Protein AF-A0A9D7ZVU0-F1 (afdb_monomer_lite)

Structure (mmCIF, N/CA/C/O backbone):
data_AF-A0A9D7ZVU0-F1
#
_entry.id   AF-A0A9D7ZVU0-F1
#
loop_
_atom_site.group_PDB
_atom_site.id
_atom_site.type_symbol
_atom_site.label_atom_id
_atom_site.label_alt_id
_atom_site.label_comp_id
_atom_site.label_asym_id
_atom_site.label_entity_id
_atom_site.label_seq_id
_atom_site.pdbx_PDB_ins_code
_atom_site.Cartn_x
_atom_site.Cartn_y
_atom_site.Cartn_z
_atom_site.occupancy
_atom_site.B_iso_or_equiv
_atom_site.auth_seq_id
_atom_site.auth_comp_id
_atom_site.auth_asym_id
_atom_site.auth_atom_id
_atom_site.pdbx_PDB_model_num
ATOM 1 N N . MET A 1 1 ? 4.943 61.521 44.839 1.00 54.72 1 MET A N 1
ATOM 2 C CA . MET A 1 1 ? 4.032 61.444 43.679 1.00 54.72 1 MET A CA 1
ATOM 3 C C . MET A 1 1 ? 4.327 60.160 42.924 1.00 54.72 1 MET A C 1
ATOM 5 O O . MET A 1 1 ? 5.285 60.127 42.174 1.00 54.72 1 MET A O 1
ATOM 9 N N . MET A 1 2 ? 3.547 59.108 43.161 1.00 39.25 2 MET A N 1
ATOM 10 C CA . MET A 1 2 ? 3.253 58.088 42.150 1.00 39.25 2 MET A CA 1
ATOM 11 C C . MET A 1 2 ? 1.976 57.374 42.588 1.00 39.25 2 MET A C 1
ATOM 13 O O . MET A 1 2 ? 1.971 56.523 43.471 1.00 39.25 2 MET A O 1
ATOM 17 N N . LEU A 1 3 ? 0.877 57.877 42.034 1.00 43.78 3 LEU A N 1
ATOM 18 C CA . LEU A 1 3 ? -0.441 57.270 42.060 1.00 43.78 3 LEU A CA 1
ATOM 19 C C . LEU A 1 3 ? -0.428 55.973 41.235 1.00 43.78 3 LEU A C 1
ATOM 21 O O . LEU A 1 3 ? 0.196 55.935 40.180 1.00 43.78 3 LEU A O 1
ATOM 25 N N . LEU A 1 4 ? -1.230 55.010 41.697 1.00 49.94 4 LEU A N 1
ATOM 26 C CA . LEU A 1 4 ? -1.802 53.863 40.980 1.00 49.94 4 LEU A CA 1
ATOM 27 C C . LEU A 1 4 ? -0.845 52.830 40.361 1.00 49.94 4 LEU A C 1
ATOM 29 O O . LEU A 1 4 ? -0.228 53.071 39.336 1.00 49.94 4 LEU A O 1
ATOM 33 N N . THR A 1 5 ? -0.968 51.590 40.839 1.00 44.38 5 THR A N 1
ATOM 34 C CA . THR A 1 5 ? -1.756 50.592 40.091 1.00 44.38 5 THR A CA 1
ATOM 35 C C . THR A 1 5 ? -2.267 49.524 41.048 1.00 44.38 5 THR A C 1
ATOM 37 O O . THR A 1 5 ? -1.508 48.712 41.569 1.00 44.38 5 THR A O 1
ATOM 40 N N . LEU A 1 6 ? -3.580 49.556 41.278 1.00 46.69 6 LEU A N 1
ATOM 41 C CA . LEU A 1 6 ? -4.340 48.423 41.778 1.00 46.69 6 LEU A CA 1
ATOM 42 C C . LEU A 1 6 ? -4.176 47.261 40.793 1.00 46.69 6 LEU A C 1
ATOM 44 O O . LEU A 1 6 ? -4.826 47.227 39.753 1.00 46.69 6 LEU A O 1
ATOM 48 N N . ILE A 1 7 ? -3.349 46.291 41.148 1.00 48.69 7 ILE A N 1
ATOM 49 C CA . ILE A 1 7 ? -3.635 44.903 40.814 1.00 48.69 7 ILE A CA 1
ATOM 50 C C . ILE A 1 7 ? -3.740 44.236 42.175 1.00 48.69 7 ILE A C 1
ATOM 52 O O . ILE A 1 7 ? -2.738 44.063 42.864 1.00 48.69 7 ILE A O 1
ATOM 56 N N . THR A 1 8 ? -4.962 43.958 42.622 1.00 49.06 8 THR A N 1
ATOM 57 C CA . THR A 1 8 ? -5.204 43.105 43.784 1.00 49.06 8 THR A CA 1
ATOM 58 C C . THR A 1 8 ? -4.708 41.710 43.431 1.00 49.06 8 THR A C 1
ATOM 60 O O . THR A 1 8 ? -5.431 40.868 42.903 1.00 49.06 8 THR A O 1
ATOM 63 N N . TYR A 1 9 ? -3.416 41.504 43.659 1.00 51.59 9 TYR A N 1
ATOM 64 C CA . TYR A 1 9 ? -2.737 40.227 43.589 1.00 51.59 9 TYR A CA 1
ATOM 65 C C . TYR A 1 9 ? -3.324 39.360 44.698 1.00 51.59 9 TYR A C 1
ATOM 67 O O . TYR A 1 9 ? -2.984 39.502 45.868 1.00 51.59 9 TYR A O 1
ATOM 75 N N . SER A 1 10 ? -4.327 38.563 44.335 1.00 56.84 10 SER A N 1
ATOM 76 C CA . SER A 1 10 ? -4.983 37.633 45.245 1.00 56.84 10 SER A CA 1
ATOM 77 C C . SER A 1 10 ? -3.922 36.712 45.852 1.00 56.84 10 SER A C 1
ATOM 79 O O . SER A 1 10 ? -3.232 36.018 45.108 1.00 56.84 10 SER A O 1
ATOM 81 N N . ASP A 1 11 ? -3.828 36.701 47.185 1.00 60.88 11 ASP A N 1
ATOM 82 C CA . ASP A 1 11 ? -2.883 35.959 48.051 1.00 60.88 11 ASP A CA 1
ATOM 83 C C . ASP A 1 11 ? -2.973 34.417 47.931 1.00 60.88 11 ASP A C 1
ATOM 85 O O . ASP A 1 11 ? -2.544 33.655 48.794 1.00 60.88 11 ASP A O 1
ATOM 89 N N . ASN A 1 12 ? -3.576 33.917 46.854 1.00 60.88 12 ASN A N 1
ATOM 90 C CA . ASN A 1 12 ? -3.723 32.502 46.579 1.00 60.88 12 ASN A CA 1
ATOM 91 C C . ASN A 1 12 ? -2.581 32.056 45.665 1.00 60.88 12 ASN A C 1
ATOM 93 O O . ASN A 1 12 ? -2.6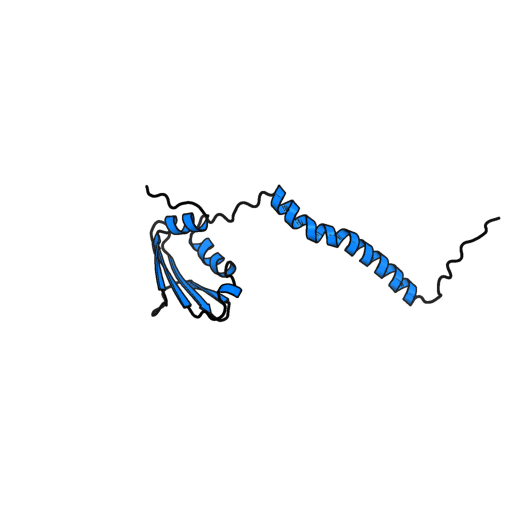82 32.121 44.438 1.00 60.88 12 ASN A O 1
ATOM 97 N N . MET A 1 13 ? -1.514 31.539 46.276 1.00 64.12 13 MET A N 1
ATOM 98 C CA . MET A 1 13 ? -0.347 30.938 45.608 1.00 64.12 13 MET A CA 1
ATOM 99 C C . MET A 1 13 ? -0.731 29.942 44.490 1.00 64.12 13 MET A C 1
ATOM 101 O O . MET A 1 13 ? -0.050 29.832 43.475 1.00 64.12 13 MET A O 1
ATOM 105 N N . VAL A 1 14 ? -1.876 29.267 44.625 1.00 69.56 14 VAL A N 1
ATOM 106 C CA . VAL A 1 14 ? -2.431 28.360 43.607 1.00 69.56 14 VAL A CA 1
ATOM 107 C C . VAL A 1 14 ? -2.974 29.108 42.381 1.00 69.56 14 VAL A C 1
ATOM 109 O O . VAL A 1 14 ? -2.714 28.695 41.251 1.00 69.56 14 VAL A O 1
ATOM 112 N N . LEU A 1 15 ? -3.694 30.222 42.568 1.00 65.06 15 LEU A N 1
ATOM 113 C CA . LEU A 1 15 ? -4.242 31.012 41.453 1.00 65.06 15 LEU A CA 1
ATOM 114 C C . LEU A 1 15 ? -3.126 31.608 40.594 1.00 65.06 15 LEU A C 1
ATOM 116 O O . LEU A 1 15 ? -3.250 31.691 39.376 1.00 65.06 15 LEU A O 1
ATOM 120 N N . GLN A 1 16 ? -2.012 31.956 41.225 1.00 63.06 16 GLN A N 1
ATOM 121 C CA . GLN A 1 16 ? -0.813 32.446 40.560 1.00 63.06 16 GLN A CA 1
ATOM 122 C C . GLN A 1 16 ? -0.138 31.406 39.675 1.00 63.06 16 GLN A C 1
ATOM 124 O O . GLN A 1 16 ? 0.187 31.689 38.521 1.00 63.06 16 GLN A O 1
ATOM 129 N N . GLN A 1 17 ? 0.025 30.192 40.204 1.00 66.56 17 GLN A N 1
ATOM 130 C CA . GLN A 1 17 ? 0.616 29.080 39.470 1.00 66.56 17 GLN A CA 1
ATOM 131 C C . GLN A 1 17 ? -0.232 28.721 38.243 1.00 66.56 17 GLN A C 1
ATOM 133 O O . GLN A 1 17 ? 0.299 28.467 37.161 1.00 66.56 17 GLN A O 1
ATOM 138 N N . ILE A 1 18 ? -1.560 28.744 38.397 1.00 73.44 18 ILE A N 1
ATOM 139 C CA . ILE A 1 18 ? -2.495 28.517 37.293 1.00 73.44 18 ILE A CA 1
ATOM 140 C C . ILE A 1 18 ? -2.361 29.633 36.253 1.00 73.44 18 ILE A C 1
ATOM 142 O O . ILE A 1 18 ? -2.224 29.335 35.068 1.00 73.44 18 ILE A O 1
ATOM 146 N N . LEU A 1 19 ? -2.330 30.903 36.672 1.00 71.25 19 LEU A N 1
ATOM 147 C CA . LEU A 1 19 ? -2.210 32.037 35.752 1.00 71.25 19 LEU A CA 1
ATOM 148 C C . LEU A 1 19 ? -0.918 31.962 34.916 1.00 71.25 19 LEU A C 1
ATOM 150 O O . LEU A 1 19 ? -0.957 32.136 33.699 1.00 71.25 19 LEU A O 1
ATOM 154 N N . GLN A 1 20 ? 0.218 31.643 35.544 1.00 70.25 20 GLN A N 1
ATOM 155 C CA . GLN A 1 20 ? 1.524 31.561 34.879 1.00 70.25 20 GLN A CA 1
ATOM 156 C C . GLN A 1 20 ? 1.602 30.405 33.867 1.00 70.25 20 GLN A C 1
ATOM 158 O O . GLN A 1 20 ? 2.126 30.561 32.757 1.00 70.25 20 GLN A O 1
ATOM 163 N N . ASN A 1 21 ? 1.030 29.252 34.217 1.00 74.06 21 ASN A N 1
ATOM 164 C CA . ASN A 1 21 ? 0.990 28.094 33.328 1.00 74.06 21 ASN A CA 1
ATOM 165 C C . ASN A 1 21 ? 0.040 28.322 32.146 1.00 74.06 21 ASN A C 1
ATOM 167 O O . ASN A 1 21 ? 0.390 28.012 31.008 1.00 74.06 21 ASN A O 1
ATOM 171 N N . VAL A 1 22 ? -1.133 28.913 32.390 1.00 81.75 22 VAL A N 1
ATOM 172 C CA . VAL A 1 22 ? -2.118 29.208 31.340 1.00 81.75 22 VAL A CA 1
ATOM 173 C C . VAL A 1 22 ? -1.562 30.208 30.330 1.00 81.75 22 VAL A C 1
ATOM 175 O O . VAL A 1 22 ? -1.745 30.005 29.132 1.00 81.75 22 VAL A O 1
ATOM 178 N N . VAL A 1 23 ? -0.827 31.236 30.765 1.00 80.62 23 VAL A N 1
ATOM 179 C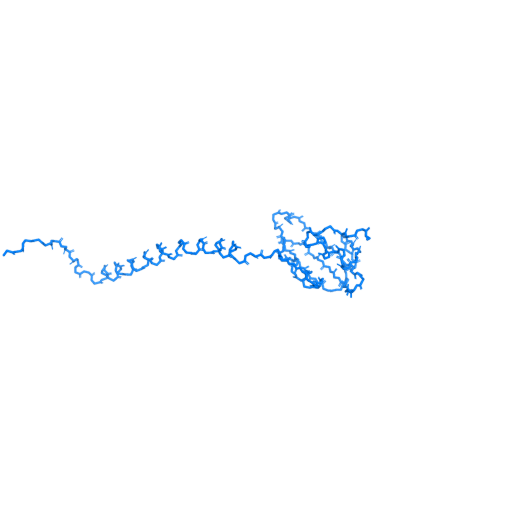 CA . VAL A 1 23 ? -0.171 32.190 29.851 1.00 80.62 23 VAL A CA 1
ATOM 180 C C . VAL A 1 23 ? 0.839 31.481 28.947 1.00 80.62 23 VAL A C 1
ATOM 182 O O . VAL A 1 23 ? 0.814 31.662 27.730 1.00 80.62 23 VAL A O 1
ATOM 185 N N . THR A 1 24 ? 1.679 30.615 29.517 1.00 80.56 24 THR A N 1
ATOM 186 C CA . THR A 1 24 ? 2.696 29.878 28.751 1.00 80.56 24 THR A CA 1
ATOM 187 C C . THR A 1 24 ? 2.056 28.927 27.736 1.00 80.56 24 THR A C 1
ATOM 189 O O . THR A 1 24 ? 2.430 28.922 26.563 1.00 80.56 24 THR A O 1
ATOM 192 N N . ILE A 1 25 ? 1.035 28.171 28.151 1.00 83.25 25 ILE A N 1
ATOM 193 C CA . ILE A 1 25 ? 0.287 27.263 27.271 1.00 83.25 25 ILE A CA 1
ATOM 194 C C . ILE A 1 25 ? -0.436 28.046 26.167 1.00 83.25 25 ILE A C 1
ATOM 196 O O . ILE A 1 25 ? -0.442 27.617 25.017 1.00 83.25 25 ILE A O 1
ATOM 200 N N . SER A 1 26 ? -0.993 29.218 26.480 1.00 81.62 26 SER A N 1
ATOM 201 C CA . SER A 1 26 ? -1.691 30.065 25.504 1.00 81.62 26 SER A CA 1
ATOM 202 C C . SER A 1 26 ? -0.753 30.591 24.417 1.00 81.62 26 SER A C 1
ATOM 204 O O . SER A 1 26 ? -1.142 30.637 23.253 1.00 81.62 26 SER A O 1
ATOM 206 N N . ILE A 1 27 ? 0.495 30.928 24.759 1.00 83.69 27 ILE A N 1
ATOM 207 C CA . ILE A 1 27 ? 1.519 31.333 23.782 1.00 83.69 27 ILE A CA 1
ATOM 208 C C . ILE A 1 27 ? 1.940 30.140 22.915 1.00 83.69 27 ILE A C 1
ATOM 210 O O . ILE A 1 27 ? 2.005 30.260 21.690 1.00 83.69 27 ILE A O 1
ATOM 214 N N . LEU A 1 28 ? 2.172 28.974 23.531 1.00 78.56 28 LEU A N 1
ATOM 215 C CA . LEU A 1 28 ? 2.516 27.747 22.805 1.00 78.56 28 LEU A CA 1
ATOM 216 C C . LEU A 1 28 ? 1.399 27.308 21.856 1.00 78.56 28 LEU A C 1
ATOM 218 O O . LEU A 1 28 ? 1.687 26.879 20.746 1.00 78.56 28 LEU A O 1
ATOM 222 N N . LEU A 1 29 ? 0.132 27.459 22.242 1.00 83.12 29 LEU A N 1
ATOM 223 C CA . LEU A 1 29 ? -1.000 27.184 21.359 1.00 83.12 29 LEU A CA 1
ATOM 224 C C . LEU A 1 29 ? -1.154 28.269 20.289 1.00 83.12 29 LEU A C 1
ATOM 226 O O . LEU A 1 29 ? -1.342 27.938 19.123 1.00 83.12 29 LEU A O 1
ATOM 230 N N . GLY A 1 30 ? -1.013 29.546 20.647 1.00 83.44 30 GLY A N 1
ATOM 231 C CA . GLY A 1 30 ? -1.137 30.668 19.715 1.00 83.44 30 GLY A CA 1
ATOM 232 C C . GLY A 1 30 ? -0.111 30.637 18.582 1.00 83.44 30 GLY A C 1
ATOM 233 O O . GLY A 1 30 ? -0.450 30.970 17.451 1.00 83.44 30 GLY A O 1
ATOM 234 N N . ILE A 1 31 ? 1.118 30.192 18.860 1.00 80.56 31 ILE A N 1
ATOM 235 C CA . ILE A 1 31 ? 2.197 30.087 17.865 1.00 80.56 31 ILE A CA 1
ATOM 236 C C . ILE A 1 31 ? 2.298 28.662 17.297 1.00 80.56 31 ILE A C 1
ATOM 238 O O . ILE A 1 31 ? 2.470 28.477 16.093 1.00 80.56 31 ILE A O 1
ATOM 242 N N . GLY A 1 32 ? 2.150 27.633 18.129 1.00 77.56 32 GLY A N 1
ATOM 243 C CA . GLY A 1 32 ? 2.305 26.233 17.727 1.00 77.56 32 GLY A CA 1
ATOM 244 C C . GLY A 1 32 ? 1.151 25.698 16.880 1.00 77.56 32 GLY A C 1
ATOM 245 O O . GLY A 1 32 ? 1.389 24.942 15.936 1.00 77.56 32 GLY A O 1
ATOM 246 N N . TYR A 1 33 ? -0.092 26.112 17.149 1.00 81.50 33 TYR A N 1
ATOM 247 C CA . TYR A 1 33 ? -1.254 25.702 16.353 1.00 81.50 33 TYR A CA 1
ATOM 248 C C . TYR A 1 33 ? -1.176 26.162 14.884 1.00 81.50 33 TYR A C 1
ATOM 250 O O . TYR A 1 33 ? -1.326 25.311 14.000 1.00 81.50 33 TYR A O 1
ATOM 258 N N . PRO A 1 34 ? -0.900 27.448 14.565 1.00 78.88 34 PRO A N 1
ATOM 259 C CA . PRO A 1 34 ? -0.785 27.867 13.172 1.00 78.88 34 PRO A CA 1
ATOM 260 C C . PRO A 1 34 ? 0.417 27.228 12.474 1.00 78.88 34 PRO A C 1
ATOM 262 O O . PRO A 1 34 ? 0.268 26.804 11.331 1.00 78.88 34 PRO A O 1
ATOM 265 N N . ILE A 1 35 ? 1.565 27.071 13.148 1.00 81.25 35 ILE A N 1
ATOM 266 C CA . ILE A 1 35 ? 2.729 26.377 12.572 1.00 81.25 35 ILE A CA 1
ATOM 267 C C . ILE A 1 35 ? 2.361 24.933 12.217 1.00 81.25 35 ILE A C 1
ATOM 269 O O . ILE A 1 35 ? 2.584 24.517 11.088 1.00 81.25 35 ILE A O 1
ATOM 273 N N . THR A 1 36 ? 1.713 24.191 13.117 1.00 79.31 36 THR A N 1
ATOM 274 C CA . THR A 1 36 ? 1.329 22.788 12.872 1.00 79.31 36 THR A CA 1
ATOM 275 C C . THR A 1 36 ? 0.372 22.641 11.686 1.00 79.31 36 THR A C 1
ATOM 277 O O . THR A 1 36 ? 0.478 21.686 10.921 1.00 79.31 36 THR A O 1
ATOM 280 N N . LYS A 1 37 ? -0.553 23.590 11.495 1.00 77.81 37 LYS A N 1
ATOM 281 C CA . LYS A 1 37 ? -1.524 23.545 10.391 1.00 77.81 37 LYS A CA 1
ATOM 282 C C . LYS A 1 37 ? -0.959 24.064 9.062 1.00 77.81 37 LYS A C 1
ATOM 284 O O . LYS A 1 37 ? -1.369 23.593 8.006 1.00 77.81 37 LYS A O 1
ATOM 289 N N . PHE A 1 38 ? -0.050 25.037 9.095 1.00 79.38 38 PHE A N 1
ATOM 290 C CA . PHE A 1 38 ? 0.481 25.696 7.896 1.00 79.38 38 PHE A CA 1
ATOM 291 C C . PHE A 1 38 ? 1.733 25.008 7.335 1.00 79.38 38 PHE A C 1
ATOM 293 O O . PHE A 1 38 ? 1.903 24.921 6.119 1.00 79.38 38 PHE A O 1
ATOM 300 N N . LEU A 1 39 ? 2.587 24.477 8.214 1.00 76.12 39 LEU A N 1
ATOM 301 C CA . LEU A 1 39 ? 3.838 23.817 7.857 1.00 76.12 39 LEU A CA 1
ATOM 302 C C . LEU A 1 39 ? 3.676 22.649 6.869 1.00 76.12 39 LEU A C 1
ATOM 304 O O . LEU A 1 39 ? 4.427 22.642 5.898 1.00 76.12 39 LEU A O 1
ATOM 308 N N . PRO A 1 40 ? 2.729 21.698 7.020 1.00 72.88 40 PRO A N 1
ATOM 309 C CA . PRO A 1 40 ? 2.619 20.582 6.080 1.00 72.88 40 PRO A CA 1
ATOM 310 C C . PRO A 1 40 ? 2.325 21.052 4.652 1.00 72.88 40 PRO A C 1
ATOM 312 O O . PRO A 1 40 ? 2.969 20.580 3.722 1.00 72.88 40 PRO A O 1
ATOM 315 N N . ASN A 1 41 ? 1.444 22.040 4.472 1.00 71.81 41 ASN A N 1
ATOM 316 C CA . ASN A 1 41 ? 1.127 22.575 3.145 1.00 71.81 41 ASN A CA 1
ATOM 317 C C . ASN A 1 41 ? 2.316 23.342 2.542 1.00 71.81 41 ASN A C 1
ATOM 319 O O . ASN A 1 41 ? 2.606 23.205 1.356 1.00 71.81 41 ASN A O 1
ATOM 323 N N . TYR A 1 42 ? 3.032 24.121 3.358 1.00 73.75 42 TYR A N 1
ATOM 324 C CA . TYR A 1 42 ? 4.218 24.857 2.914 1.00 73.75 42 TYR A CA 1
ATOM 325 C C . TYR A 1 42 ? 5.377 23.925 2.542 1.00 73.75 42 TYR A C 1
ATOM 327 O O . TYR A 1 42 ? 6.038 24.136 1.526 1.00 73.75 42 TYR A O 1
ATOM 335 N N . LEU A 1 43 ? 5.606 22.876 3.339 1.00 75.12 43 LEU A N 1
ATOM 336 C CA . LEU A 1 43 ? 6.589 21.841 3.037 1.00 75.12 43 LEU A CA 1
ATOM 337 C C . LEU A 1 43 ? 6.197 21.078 1.774 1.00 75.12 43 LEU A C 1
ATOM 339 O O . LEU A 1 43 ? 7.045 20.908 0.915 1.00 75.12 43 LEU A O 1
ATOM 343 N N . GLN A 1 44 ? 4.929 20.699 1.600 1.00 68.31 44 GLN A N 1
ATOM 344 C CA . GLN A 1 44 ? 4.474 20.029 0.376 1.00 68.31 44 GLN A CA 1
ATOM 345 C C . GLN A 1 44 ? 4.702 20.888 -0.874 1.00 68.31 44 GLN A C 1
ATOM 347 O O . GLN A 1 44 ? 5.191 20.389 -1.885 1.00 68.31 44 GLN A O 1
ATOM 352 N N . GLN A 1 45 ? 4.417 22.189 -0.786 1.00 70.81 45 GLN A N 1
ATOM 353 C CA . GLN A 1 45 ? 4.600 23.126 -1.892 1.00 70.81 45 GLN A CA 1
ATOM 354 C C . GLN A 1 45 ? 6.078 23.396 -2.208 1.00 70.81 45 GLN A C 1
ATOM 356 O O . GLN A 1 45 ? 6.436 23.533 -3.375 1.00 70.81 45 GLN A O 1
ATOM 361 N N . LYS A 1 46 ? 6.942 23.498 -1.189 1.00 68.06 46 LYS A N 1
ATOM 362 C CA . LYS A 1 46 ? 8.373 23.791 -1.378 1.00 68.06 46 LYS A CA 1
ATOM 363 C C . LYS A 1 46 ? 9.230 22.573 -1.673 1.00 68.06 46 LYS A C 1
ATOM 365 O O . LYS A 1 46 ? 10.224 22.706 -2.374 1.00 68.06 46 LYS A O 1
ATOM 370 N N . MET A 1 47 ? 8.882 21.429 -1.099 1.00 61.34 47 MET A N 1
ATOM 371 C CA . MET A 1 47 ? 9.620 20.186 -1.291 1.00 61.34 47 MET A CA 1
ATOM 372 C C . MET A 1 47 ? 9.256 19.514 -2.608 1.00 61.34 47 MET A C 1
ATOM 374 O O . MET A 1 47 ? 9.919 18.544 -2.939 1.00 61.34 47 MET A O 1
ATOM 378 N N . GLY A 1 48 ? 8.226 20.010 -3.318 1.00 56.25 48 GLY A N 1
ATOM 379 C CA . GLY A 1 48 ? 7.725 19.398 -4.542 1.00 56.25 48 GLY A CA 1
ATOM 380 C C . GLY A 1 48 ? 7.564 17.910 -4.311 1.00 56.25 48 GLY A C 1
ATOM 381 O O . GLY A 1 48 ? 8.328 17.154 -4.884 1.00 56.25 48 GLY A O 1
ATOM 382 N N . VAL A 1 49 ? 6.690 17.521 -3.368 1.00 52.72 49 VAL A N 1
ATOM 383 C CA . VAL A 1 49 ? 6.471 16.107 -3.033 1.00 52.72 49 VAL A CA 1
ATOM 384 C C . VAL A 1 49 ? 6.114 15.397 -4.327 1.00 52.72 49 VAL A C 1
ATOM 386 O O . VAL A 1 49 ? 4.975 15.474 -4.789 1.00 52.72 49 VAL A O 1
ATOM 389 N N . ASP A 1 50 ? 7.134 14.790 -4.927 1.00 56.75 50 ASP A N 1
ATOM 390 C CA . ASP A 1 50 ? 7.018 14.038 -6.150 1.00 56.75 50 ASP A CA 1
ATOM 391 C C . ASP A 1 50 ? 5.956 12.982 -5.873 1.00 56.75 50 ASP A C 1
ATOM 393 O O . ASP A 1 50 ? 5.940 12.344 -4.813 1.00 56.75 50 ASP A O 1
ATOM 397 N N . THR A 1 51 ? 5.002 12.863 -6.792 1.00 60.28 51 THR A N 1
ATOM 398 C CA . THR A 1 51 ? 4.075 11.733 -6.846 1.00 60.28 51 THR A CA 1
ATOM 399 C C . THR A 1 51 ? 4.840 10.474 -6.462 1.00 60.28 51 THR A C 1
ATOM 401 O O . THR A 1 51 ? 5.895 10.249 -7.055 1.00 60.28 51 THR A O 1
ATOM 404 N N . ILE A 1 52 ? 4.371 9.710 -5.462 1.00 68.81 52 ILE A N 1
ATOM 405 C CA . ILE A 1 52 ? 5.047 8.477 -5.037 1.00 68.81 52 ILE A CA 1
ATOM 406 C C . ILE A 1 52 ? 5.236 7.623 -6.286 1.00 68.81 52 ILE A C 1
ATOM 408 O O . ILE A 1 52 ? 4.272 7.069 -6.808 1.00 68.81 52 ILE A O 1
ATOM 412 N N . ARG A 1 53 ? 6.468 7.611 -6.796 1.00 79.62 53 ARG A N 1
ATOM 413 C CA . ARG A 1 53 ? 6.826 6.938 -8.032 1.00 79.62 53 ARG A CA 1
ATOM 414 C C . ARG A 1 53 ? 7.506 5.656 -7.622 1.00 79.62 53 ARG A C 1
ATOM 416 O O . ARG A 1 53 ? 8.605 5.674 -7.071 1.00 79.62 53 ARG A O 1
ATOM 423 N N . PHE A 1 54 ? 6.816 4.554 -7.836 1.00 85.00 54 PHE A N 1
ATOM 424 C CA . PHE A 1 54 ? 7.346 3.243 -7.528 1.00 85.00 54 PHE A CA 1
ATOM 425 C C . PHE A 1 54 ? 8.327 2.836 -8.623 1.00 85.00 54 PHE A C 1
ATOM 427 O O . PHE A 1 54 ? 8.023 2.955 -9.812 1.00 85.00 54 PHE A O 1
ATOM 434 N N . THR A 1 55 ? 9.503 2.371 -8.217 1.00 85.19 55 THR A N 1
ATOM 435 C CA . THR A 1 55 ? 10.531 1.822 -9.113 1.00 85.19 55 THR A CA 1
ATOM 436 C C . THR A 1 55 ? 10.611 0.300 -9.042 1.00 85.19 55 THR A C 1
ATOM 438 O O . THR A 1 55 ? 11.114 -0.304 -9.982 1.00 85.19 55 THR A O 1
ATOM 441 N N . SER A 1 56 ? 10.094 -0.310 -7.968 1.00 89.50 56 SER A N 1
ATOM 442 C CA . SER A 1 56 ? 9.931 -1.759 -7.820 1.00 89.50 56 SER A CA 1
ATOM 443 C C . SER A 1 56 ? 8.462 -2.118 -7.645 1.00 89.50 56 SER A C 1
ATOM 445 O O . SER A 1 56 ? 7.720 -1.485 -6.882 1.00 89.50 56 SER A O 1
ATOM 447 N N . ILE A 1 57 ? 8.053 -3.184 -8.328 1.00 90.38 57 ILE A N 1
ATOM 448 C CA . ILE A 1 57 ? 6.692 -3.708 -8.250 1.00 90.38 57 ILE A CA 1
ATOM 449 C C . ILE A 1 57 ? 6.379 -4.262 -6.850 1.00 90.38 57 ILE A C 1
ATOM 451 O O . ILE A 1 57 ? 5.271 -4.079 -6.344 1.00 90.38 57 ILE A O 1
ATOM 455 N N . GLY A 1 58 ? 7.363 -4.875 -6.183 1.00 89.25 58 GLY A N 1
ATOM 456 C CA . GLY A 1 58 ? 7.204 -5.441 -4.842 1.00 89.25 58 GLY A CA 1
ATOM 457 C C . GLY A 1 58 ? 6.935 -4.374 -3.782 1.00 89.25 58 GLY A C 1
ATOM 458 O O . GLY A 1 58 ? 6.010 -4.513 -2.980 1.00 89.25 58 GLY A O 1
ATOM 459 N N . GLU A 1 59 ? 7.682 -3.266 -3.821 1.00 88.81 59 GLU A N 1
ATOM 460 C CA . GLU A 1 59 ? 7.457 -2.125 -2.923 1.00 88.81 59 GLU A CA 1
ATOM 461 C C . GLU A 1 59 ? 6.071 -1.509 -3.128 1.00 88.81 59 GLU A C 1
ATOM 463 O O . GLU A 1 59 ? 5.381 -1.177 -2.160 1.00 88.81 59 GLU A O 1
ATOM 468 N N . MET A 1 60 ? 5.625 -1.412 -4.383 1.00 90.94 60 MET A N 1
ATOM 469 C CA . MET A 1 60 ? 4.290 -0.915 -4.698 1.00 90.94 60 MET A CA 1
ATOM 470 C C . MET A 1 60 ? 3.190 -1.819 -4.138 1.00 90.94 60 MET A C 1
ATOM 472 O O . MET A 1 60 ? 2.261 -1.330 -3.491 1.00 90.94 60 MET A O 1
ATOM 476 N N . PHE A 1 61 ? 3.295 -3.135 -4.327 1.00 91.94 61 PHE A N 1
ATOM 477 C CA . PHE A 1 61 ? 2.311 -4.073 -3.790 1.00 91.94 61 PHE A CA 1
ATOM 478 C C . PHE A 1 61 ? 2.304 -4.096 -2.257 1.00 91.94 61 PHE A C 1
ATOM 480 O O . PHE A 1 61 ? 1.227 -4.119 -1.658 1.00 91.94 61 PHE A O 1
ATOM 487 N N . ALA A 1 62 ? 3.464 -3.979 -1.609 1.00 90.38 62 ALA A N 1
ATOM 488 C CA . ALA A 1 62 ? 3.546 -3.824 -0.158 1.00 90.38 62 ALA A CA 1
ATOM 489 C C . ALA A 1 62 ? 2.896 -2.513 0.334 1.00 90.38 62 ALA A C 1
ATOM 491 O O . ALA A 1 62 ? 2.335 -2.470 1.434 1.00 90.38 62 ALA A O 1
ATOM 492 N N . ALA A 1 63 ? 2.931 -1.452 -0.479 1.00 89.81 63 ALA A N 1
ATOM 493 C CA . ALA A 1 63 ? 2.302 -0.168 -0.179 1.00 89.81 63 ALA A CA 1
ATOM 494 C C . ALA A 1 63 ? 0.786 -0.131 -0.482 1.00 89.81 63 ALA A C 1
ATOM 496 O O . ALA A 1 63 ? 0.044 0.650 0.121 1.00 89.81 63 ALA A O 1
ATOM 497 N N . MET A 1 64 ? 0.294 -0.985 -1.381 1.00 90.06 64 MET A N 1
ATOM 498 C CA . MET A 1 64 ? -1.093 -0.979 -1.859 1.00 90.06 64 MET A CA 1
ATOM 499 C C . MET A 1 64 ? -2.170 -1.067 -0.752 1.00 90.06 64 MET A C 1
ATOM 501 O O . MET A 1 64 ? -3.173 -0.351 -0.858 1.00 90.06 64 MET A O 1
ATOM 505 N N . PRO A 1 65 ? -2.009 -1.838 0.348 1.00 91.56 65 PRO A N 1
ATOM 506 C CA . PRO A 1 65 ? -3.008 -1.894 1.417 1.00 91.56 65 PRO A CA 1
ATOM 507 C C . PRO A 1 65 ? -3.274 -0.541 2.084 1.00 91.56 65 PRO A C 1
ATOM 509 O O . PRO A 1 65 ? -4.396 -0.285 2.528 1.00 91.56 65 PRO A O 1
ATOM 512 N N . TYR A 1 66 ? -2.272 0.344 2.129 1.00 89.38 66 TYR A N 1
ATOM 513 C CA . TYR A 1 66 ? -2.403 1.679 2.719 1.00 89.38 66 TYR A CA 1
ATOM 514 C C . TYR A 1 66 ? -3.268 2.619 1.868 1.00 89.38 66 TYR A C 1
ATOM 516 O O . TYR A 1 66 ? -3.827 3.579 2.396 1.00 89.38 66 TYR A O 1
ATOM 524 N N . GLY A 1 67 ? -3.432 2.323 0.575 1.00 87.12 67 GLY A N 1
ATOM 525 C CA . GLY A 1 67 ? -4.296 3.070 -0.341 1.00 87.12 67 GLY A CA 1
ATOM 526 C C . GLY A 1 67 ? -5.789 2.740 -0.222 1.00 87.12 67 GLY A C 1
ATOM 527 O O . GLY A 1 67 ? -6.605 3.338 -0.928 1.00 87.12 67 GLY A O 1
ATOM 528 N N . LEU A 1 68 ? -6.186 1.799 0.647 1.00 90.38 68 LEU A N 1
ATOM 529 C CA . LEU A 1 68 ? -7.575 1.355 0.740 1.00 90.38 68 LEU A CA 1
ATOM 530 C C . LEU A 1 68 ? -8.515 2.491 1.169 1.00 90.38 68 LEU A C 1
ATOM 532 O O . LEU A 1 68 ? -8.468 3.009 2.288 1.00 90.38 68 LEU A O 1
ATOM 536 N N . ASN A 1 69 ? -9.490 2.792 0.316 1.00 89.75 69 ASN A N 1
ATOM 537 C CA . ASN A 1 69 ? -10.605 3.648 0.688 1.00 89.75 69 ASN A CA 1
ATOM 538 C C . ASN A 1 69 ? -11.639 2.854 1.504 1.00 89.75 69 ASN A C 1
ATOM 540 O O . ASN A 1 69 ? -12.524 2.209 0.938 1.00 89.75 69 ASN A O 1
ATOM 544 N N . LYS A 1 70 ? -11.558 2.948 2.837 1.00 89.00 70 LYS A N 1
ATOM 545 C CA . LYS A 1 70 ? -12.451 2.240 3.778 1.00 89.00 70 LYS A CA 1
ATOM 546 C C . LYS A 1 70 ? -13.940 2.420 3.468 1.00 89.00 70 LYS A C 1
ATOM 548 O O . LYS A 1 70 ? -14.689 1.452 3.478 1.00 89.00 70 LYS A O 1
ATOM 553 N N . LYS A 1 71 ? -14.360 3.634 3.086 1.00 87.25 71 LYS A N 1
ATOM 554 C CA . LYS A 1 71 ? -15.765 3.922 2.745 1.00 87.25 71 LYS A CA 1
ATOM 555 C C . LYS A 1 71 ? -16.245 3.122 1.533 1.00 87.25 71 LYS A C 1
ATOM 557 O O . LYS A 1 71 ? -17.383 2.675 1.519 1.00 87.25 71 LYS A O 1
ATOM 562 N N . LYS A 1 72 ? -15.392 2.946 0.517 1.00 87.69 72 LYS A N 1
ATOM 563 C CA . LYS A 1 72 ? -15.715 2.140 -0.675 1.00 87.69 72 LYS A CA 1
ATOM 564 C C . LYS A 1 72 ? -15.562 0.634 -0.433 1.00 87.69 72 LYS A C 1
ATOM 566 O O . LYS A 1 72 ? -16.186 -0.153 -1.138 1.00 87.69 72 LYS A O 1
ATOM 571 N N . ALA A 1 73 ? -14.737 0.250 0.539 1.00 87.75 73 ALA A N 1
ATOM 572 C CA . ALA A 1 73 ? -14.499 -1.137 0.927 1.00 87.75 73 ALA A CA 1
ATOM 573 C C . ALA A 1 73 ? -15.559 -1.699 1.893 1.00 87.75 73 ALA A C 1
ATOM 575 O O . ALA A 1 73 ? -15.586 -2.905 2.125 1.00 87.75 73 ALA A O 1
ATOM 576 N N . SER A 1 74 ? -16.425 -0.851 2.457 1.00 89.19 74 SER A N 1
ATOM 577 C CA . SER A 1 74 ? -17.455 -1.278 3.407 1.00 89.19 74 SER A CA 1
ATOM 578 C C . SER A 1 74 ? -18.395 -2.319 2.783 1.00 89.19 74 SER A C 1
ATOM 580 O O . SER A 1 74 ? -18.889 -2.147 1.665 1.00 89.19 74 SER A O 1
ATOM 582 N N . GLY A 1 75 ? -18.596 -3.433 3.493 1.00 89.06 75 GLY A N 1
ATOM 583 C CA . GLY A 1 75 ? -19.412 -4.563 3.037 1.00 89.06 75 GLY A CA 1
ATOM 584 C C . GLY A 1 75 ? -18.810 -5.395 1.896 1.00 89.06 75 GLY A C 1
ATOM 585 O O . GLY A 1 75 ? -19.539 -6.158 1.264 1.00 89.06 75 GLY A O 1
ATOM 586 N N . LYS A 1 76 ? -17.514 -5.245 1.589 1.00 90.06 76 LYS A N 1
ATOM 587 C CA . LYS A 1 76 ? -16.805 -6.093 0.618 1.00 90.06 76 LYS A CA 1
ATOM 588 C C . LYS A 1 76 ? -16.084 -7.238 1.328 1.00 90.06 76 LYS A C 1
ATOM 590 O O . LYS A 1 76 ? -15.417 -7.014 2.334 1.00 90.06 76 LYS A O 1
ATOM 595 N N . ASP A 1 77 ? -16.215 -8.433 0.763 1.00 94.19 77 ASP A N 1
ATOM 596 C CA . ASP A 1 77 ? -15.423 -9.620 1.085 1.00 94.19 77 ASP A CA 1
ATOM 597 C C . ASP A 1 77 ? -14.920 -10.188 -0.240 1.00 94.19 77 ASP A C 1
ATOM 599 O O . ASP A 1 77 ? -15.666 -10.843 -0.970 1.00 94.19 77 ASP A O 1
ATOM 603 N N . VAL A 1 78 ? -13.710 -9.790 -0.623 1.00 94.56 78 VAL A N 1
ATOM 604 C CA . VAL A 1 78 ? -13.116 -10.170 -1.905 1.00 94.56 78 VAL A CA 1
ATOM 605 C C . VAL A 1 78 ? -11.645 -10.506 -1.733 1.00 94.56 78 VAL A C 1
ATOM 607 O O . VAL A 1 78 ? -10.917 -9.823 -1.008 1.00 94.56 78 VAL A O 1
ATOM 610 N N . THR A 1 79 ? -11.204 -11.525 -2.462 1.00 96.19 79 THR A N 1
ATOM 611 C CA . THR A 1 79 ? -9.794 -11.894 -2.579 1.00 96.19 79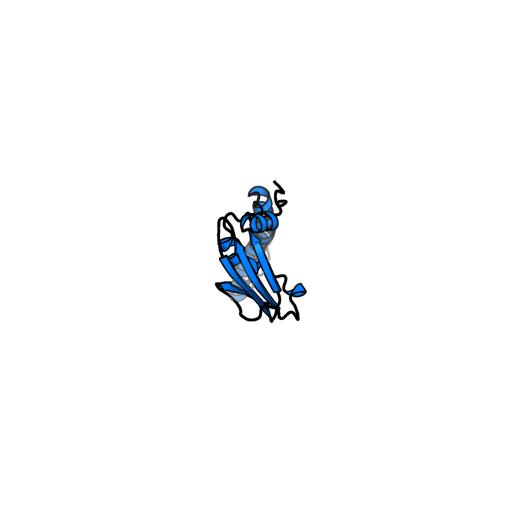 THR A CA 1
ATOM 612 C C . THR A 1 79 ? -9.361 -11.735 -4.028 1.00 96.19 79 THR A C 1
ATOM 614 O O . THR A 1 79 ? -9.940 -12.350 -4.922 1.00 96.19 79 THR A O 1
ATOM 617 N N . ILE A 1 80 ? -8.362 -10.891 -4.264 1.00 95.44 80 ILE A N 1
ATOM 618 C CA . ILE A 1 80 ? -7.838 -10.588 -5.597 1.00 95.44 80 ILE A CA 1
ATOM 619 C C . ILE A 1 80 ? -6.449 -11.212 -5.705 1.00 95.44 80 ILE A C 1
ATOM 621 O O . ILE A 1 80 ? -5.539 -10.796 -4.991 1.00 95.44 80 ILE A O 1
ATOM 625 N N . GLN A 1 81 ? -6.297 -12.201 -6.581 1.00 97.25 81 GLN A N 1
ATOM 626 C CA . GLN A 1 81 ? -5.018 -12.818 -6.916 1.00 97.25 81 GLN A CA 1
ATOM 627 C C . GLN A 1 81 ? -4.319 -12.002 -8.003 1.00 97.25 81 GLN A C 1
ATOM 629 O O . GLN A 1 81 ? -4.934 -11.617 -8.996 1.00 97.25 81 GLN A O 1
ATOM 634 N N . PHE A 1 82 ? -3.022 -11.792 -7.837 1.00 95.81 82 PHE A N 1
ATOM 635 C CA . PHE A 1 82 ? -2.137 -11.187 -8.817 1.00 95.81 82 PHE A CA 1
ATOM 636 C C . PHE A 1 82 ? -1.069 -12.194 -9.235 1.00 95.81 82 PHE A C 1
ATOM 638 O O . PHE A 1 82 ? -0.420 -12.820 -8.393 1.00 95.81 82 PHE A O 1
ATOM 645 N N . HIS A 1 83 ? -0.887 -12.311 -10.546 1.00 95.50 83 HIS A N 1
ATOM 646 C CA . HIS A 1 83 ? 0.244 -12.980 -11.172 1.00 95.50 83 HIS A CA 1
ATOM 647 C C . HIS A 1 83 ? 0.967 -11.958 -12.040 1.00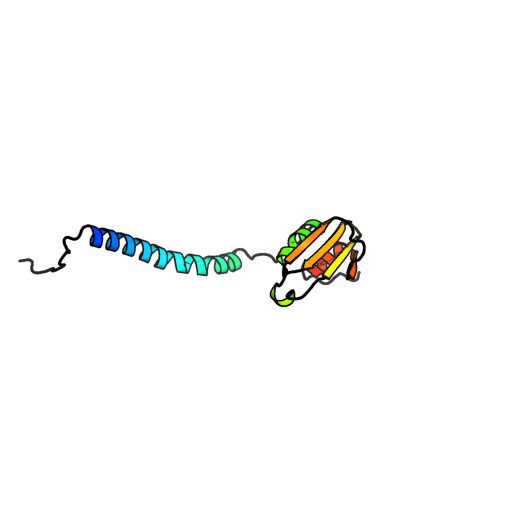 95.50 83 HIS A C 1
ATOM 649 O O . HIS A 1 83 ? 0.497 -11.551 -13.110 1.00 95.50 83 HIS A O 1
ATOM 655 N N . ILE A 1 84 ? 2.106 -11.508 -11.535 1.00 94.88 84 ILE A N 1
ATOM 656 C CA . ILE A 1 84 ? 2.941 -10.515 -12.185 1.00 94.88 84 ILE A CA 1
ATOM 657 C C . ILE A 1 84 ? 4.056 -11.225 -12.934 1.00 94.88 84 ILE A C 1
ATOM 659 O O . ILE A 1 84 ? 4.721 -12.105 -12.391 1.00 94.88 84 ILE A O 1
ATOM 663 N N . THR A 1 85 ? 4.244 -10.843 -14.192 1.00 92.38 85 THR A N 1
ATOM 664 C CA . THR A 1 85 ? 5.231 -11.437 -15.106 1.00 92.38 85 THR A CA 1
ATOM 665 C C . THR A 1 85 ? 6.178 -10.370 -15.668 1.00 92.38 85 THR A C 1
ATOM 667 O O . THR A 1 85 ? 5.911 -9.177 -15.543 1.00 92.38 85 THR A O 1
ATOM 670 N N . GLY A 1 86 ? 7.277 -10.768 -16.314 1.00 88.44 86 GLY A N 1
ATOM 671 C CA . GLY A 1 86 ? 8.255 -9.839 -16.899 1.00 88.44 86 GLY A CA 1
ATOM 672 C C . GLY A 1 86 ? 9.513 -9.701 -16.043 1.00 88.44 86 GLY A C 1
ATOM 673 O O . GLY A 1 86 ? 10.002 -10.706 -15.533 1.00 88.44 86 GLY A O 1
ATOM 674 N N . ASP A 1 87 ? 10.032 -8.476 -15.917 1.00 86.44 87 ASP A N 1
ATOM 675 C CA . ASP A 1 87 ? 11.314 -8.190 -15.247 1.00 86.44 87 ASP A CA 1
ATOM 676 C C . ASP A 1 87 ? 11.309 -8.572 -13.758 1.00 86.44 87 ASP A C 1
ATOM 678 O O . ASP A 1 87 ? 12.290 -9.103 -13.239 1.00 86.44 87 ASP A O 1
ATOM 682 N N . GLU A 1 88 ? 10.180 -8.350 -13.085 1.00 87.62 88 GLU A N 1
ATOM 683 C CA . GLU A 1 88 ? 9.925 -8.785 -11.713 1.00 87.62 88 GLU A CA 1
ATOM 684 C C . GLU A 1 88 ? 8.723 -9.741 -11.715 1.00 87.62 88 GLU A C 1
ATOM 686 O O . GLU A 1 88 ? 7.619 -9.369 -12.116 1.00 87.62 88 GLU A O 1
ATOM 691 N N . VAL A 1 89 ? 8.928 -10.985 -11.270 1.00 92.06 89 VAL A N 1
ATOM 692 C CA . VAL A 1 89 ? 7.865 -11.997 -11.173 1.00 92.06 89 VAL A CA 1
ATOM 693 C C . VAL A 1 89 ? 7.406 -12.103 -9.726 1.00 92.06 89 VAL A C 1
ATOM 695 O O . VAL A 1 89 ? 8.195 -12.450 -8.848 1.00 92.06 89 VAL A O 1
ATOM 698 N N . ILE A 1 90 ? 6.125 -11.827 -9.481 1.00 92.25 90 ILE A N 1
ATOM 699 C CA . ILE A 1 90 ? 5.518 -11.884 -8.148 1.00 92.25 90 ILE A CA 1
ATOM 700 C C . ILE A 1 90 ? 4.152 -12.555 -8.249 1.00 92.25 90 ILE A C 1
ATOM 702 O O . ILE A 1 90 ? 3.310 -12.156 -9.052 1.00 92.25 90 ILE A O 1
ATOM 706 N N . ASN A 1 91 ? 3.922 -13.538 -7.382 1.00 95.06 91 ASN A N 1
ATOM 707 C CA . ASN A 1 91 ? 2.597 -14.084 -7.118 1.00 95.06 91 ASN A CA 1
ATOM 708 C C . ASN A 1 91 ? 2.173 -13.628 -5.727 1.00 95.06 91 ASN A C 1
ATOM 710 O O . ASN A 1 9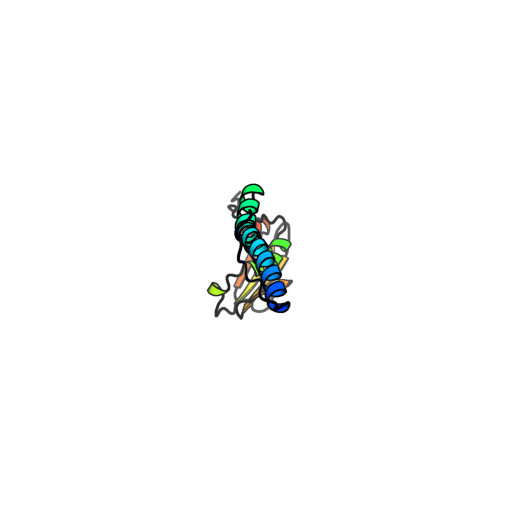1 ? 2.879 -13.880 -4.748 1.00 95.06 91 ASN A O 1
ATOM 714 N N . CYS A 1 92 ? 1.056 -12.920 -5.645 1.00 95.12 92 CYS A N 1
ATOM 715 C CA . CYS A 1 92 ? 0.536 -12.410 -4.386 1.00 95.12 92 CYS A CA 1
ATOM 716 C C . CYS A 1 92 ? -0.976 -12.240 -4.459 1.00 95.12 92 CYS A C 1
ATOM 718 O O . CYS A 1 92 ? -1.560 -12.175 -5.538 1.00 95.12 92 CYS A O 1
ATOM 720 N N . PHE A 1 93 ? -1.629 -12.131 -3.311 1.00 96.44 93 PHE A N 1
ATOM 721 C CA . PHE A 1 93 ? -3.052 -11.844 -3.254 1.00 96.44 93 PHE A CA 1
ATOM 722 C C . PHE A 1 93 ? -3.375 -10.791 -2.200 1.00 96.44 93 PHE A C 1
ATOM 724 O O . PHE A 1 93 ? -2.702 -10.650 -1.177 1.00 96.44 93 PHE A O 1
ATOM 731 N N . PHE A 1 94 ? -4.454 -10.058 -2.462 1.00 95.69 94 PHE A N 1
ATOM 732 C CA . PHE A 1 94 ? -5.026 -9.088 -1.543 1.00 95.69 94 PHE A CA 1
ATOM 733 C C . PHE A 1 94 ? -6.362 -9.588 -1.039 1.00 95.69 94 PHE A C 1
ATOM 735 O O . PHE A 1 94 ? -7.236 -9.933 -1.829 1.00 95.69 94 PHE A O 1
ATOM 742 N N . THR A 1 95 ? -6.543 -9.575 0.277 1.00 95.19 95 THR A N 1
ATOM 743 C CA . THR A 1 95 ? -7.847 -9.836 0.893 1.00 95.19 95 THR A CA 1
ATOM 744 C C . THR A 1 95 ? -8.421 -8.535 1.423 1.00 95.19 95 THR A C 1
ATOM 746 O O . THR A 1 95 ? -7.782 -7.870 2.243 1.00 95.19 95 THR A O 1
ATOM 749 N N . ILE A 1 96 ? -9.622 -8.183 0.966 1.00 94.69 96 ILE A N 1
ATOM 750 C CA . ILE A 1 96 ? -10.387 -7.033 1.445 1.00 94.69 96 ILE A CA 1
ATOM 751 C C . ILE A 1 96 ? -11.604 -7.561 2.198 1.00 94.69 96 ILE A C 1
ATOM 753 O O . ILE A 1 96 ? -12.532 -8.074 1.578 1.00 94.69 96 ILE A O 1
ATOM 757 N N . ARG A 1 97 ? -11.584 -7.425 3.526 1.00 93.56 97 ARG A N 1
ATOM 758 C CA . ARG A 1 97 ? -12.671 -7.798 4.444 1.00 93.56 97 ARG A CA 1
ATOM 759 C C . ARG A 1 97 ? -12.655 -6.861 5.648 1.00 93.56 97 ARG A C 1
ATOM 761 O O . ARG A 1 97 ? -11.587 -6.394 6.040 1.00 93.56 97 ARG A O 1
ATOM 768 N N . ASP A 1 98 ? -13.822 -6.566 6.218 1.00 90.44 98 ASP A N 1
ATOM 769 C CA . ASP A 1 98 ? -13.957 -5.740 7.430 1.00 90.44 98 ASP A CA 1
ATOM 770 C C . ASP A 1 98 ? -13.249 -4.378 7.315 1.00 90.44 98 ASP A C 1
ATOM 772 O O . ASP A 1 98 ? -12.573 -3.915 8.233 1.00 90.44 98 ASP A O 1
ATOM 776 N N . GLU A 1 99 ? -13.357 -3.747 6.138 1.00 88.62 99 GLU A N 1
ATOM 777 C CA . GLU A 1 99 ? -12.717 -2.458 5.823 1.00 88.62 99 GLU A CA 1
ATOM 778 C C . GLU A 1 99 ? -11.180 -2.466 5.949 1.00 88.62 99 GLU A C 1
ATOM 780 O O . GLU A 1 99 ? -10.544 -1.412 6.076 1.00 88.62 99 GLU A O 1
ATOM 785 N N . LYS A 1 100 ? -10.569 -3.654 5.878 1.00 90.94 100 LYS A N 1
ATOM 786 C CA . LYS A 1 100 ? -9.126 -3.878 5.920 1.00 90.94 100 LYS A CA 1
ATOM 787 C C . LYS A 1 100 ? -8.662 -4.573 4.645 1.00 90.94 100 LYS A C 1
ATOM 789 O O . LYS A 1 100 ? -9.298 -5.504 4.169 1.00 90.94 100 LYS A O 1
ATOM 794 N N . CYS A 1 101 ? -7.525 -4.125 4.120 1.00 93.44 101 CYS A N 1
ATOM 795 C CA . CYS A 1 101 ? -6.814 -4.766 3.021 1.00 93.44 101 CYS A CA 1
ATOM 796 C C . CYS A 1 101 ? -5.563 -5.441 3.586 1.00 93.44 101 CYS A C 1
ATOM 798 O O . CYS A 1 101 ? -4.849 -4.833 4.387 1.00 93.44 101 CYS A O 1
ATOM 800 N N . THR A 1 102 ? -5.317 -6.690 3.204 1.00 94.25 102 THR A N 1
ATOM 801 C CA . THR A 1 102 ? -4.136 -7.455 3.622 1.00 94.25 102 THR A CA 1
ATOM 802 C C . THR A 1 102 ? -3.412 -7.970 2.391 1.00 94.25 102 THR A C 1
ATOM 804 O O . THR A 1 102 ? -4.038 -8.617 1.558 1.00 94.25 102 THR A O 1
ATOM 807 N N . TYR A 1 103 ? -2.116 -7.673 2.299 1.00 94.31 103 TYR A N 1
ATOM 808 C CA . TYR A 1 103 ? -1.197 -8.210 1.297 1.00 94.31 103 TYR A CA 1
ATOM 809 C C . TYR A 1 103 ? -0.625 -9.544 1.779 1.00 94.31 103 TYR A C 1
ATOM 811 O O . TYR A 1 103 ? -0.261 -9.675 2.951 1.00 94.31 103 TYR A O 1
ATOM 819 N N . THR A 1 104 ? -0.553 -10.541 0.903 1.00 94.94 104 THR A N 1
ATOM 820 C CA . THR A 1 104 ? 0.076 -11.832 1.197 1.00 94.94 104 THR A CA 1
ATOM 821 C C . THR A 1 104 ? 0.767 -12.367 -0.049 1.00 94.94 104 THR A C 1
ATOM 823 O O . THR A 1 104 ? 0.215 -12.315 -1.145 1.00 94.94 104 THR A O 1
ATOM 826 N N . GLU A 1 105 ? 1.984 -12.873 0.122 1.00 94.25 105 GLU A N 1
ATOM 827 C CA . GLU A 1 105 ? 2.743 -13.519 -0.948 1.00 94.25 105 GLU A CA 1
ATOM 828 C C . GLU A 1 105 ? 2.266 -14.957 -1.172 1.00 94.25 105 GLU A C 1
ATOM 830 O O . GLU A 1 105 ? 1.871 -15.651 -0.234 1.00 94.25 105 GLU A O 1
ATOM 835 N N . GLY A 1 106 ? 2.327 -15.404 -2.424 1.00 93.25 106 GLY A N 1
ATOM 836 C CA . GLY A 1 106 ? 1.893 -16.728 -2.854 1.00 93.25 106 GLY A CA 1
ATOM 837 C C . GLY A 1 106 ? 0.550 -16.726 -3.582 1.00 93.25 106 GLY A C 1
ATOM 838 O O . GLY A 1 106 ? 0.111 -15.721 -4.149 1.00 93.25 106 GLY A O 1
ATOM 839 N N . GLU A 1 107 ? -0.084 -17.894 -3.590 1.00 93.62 107 GLU A N 1
ATOM 840 C CA . GLU A 1 107 ? -1.328 -18.150 -4.311 1.00 93.62 107 GLU A CA 1
ATOM 841 C C . GLU A 1 107 ? -2.471 -18.475 -3.352 1.00 93.62 107 GLU A C 1
ATOM 843 O O . GLU A 1 107 ? -2.284 -19.102 -2.307 1.00 93.62 107 GLU A O 1
ATOM 848 N N . TYR A 1 108 ? -3.670 -18.053 -3.734 1.00 93.44 108 TYR A N 1
ATOM 849 C CA . TYR A 1 108 ? -4.913 -18.378 -3.057 1.00 93.44 108 TYR A CA 1
ATOM 850 C C . TYR A 1 108 ? -5.738 -19.334 -3.926 1.00 93.44 108 TYR A C 1
ATOM 852 O O . TYR A 1 108 ? -5.923 -19.071 -5.109 1.00 93.44 108 TYR A O 1
ATOM 860 N N . GLU A 1 109 ? -6.255 -20.428 -3.355 1.00 88.94 109 GLU A N 1
ATOM 861 C CA . GLU A 1 109 ? -6.917 -21.491 -4.137 1.00 88.94 109 GLU A CA 1
ATOM 862 C C . GLU A 1 109 ? -8.194 -21.033 -4.858 1.00 88.94 109 GLU A C 1
ATOM 864 O O . GLU A 1 109 ? -8.460 -21.471 -5.973 1.00 88.94 109 GLU A O 1
ATOM 869 N N . ASN A 1 110 ? -9.002 -20.172 -4.233 1.00 91.69 110 ASN A N 1
ATOM 870 C CA . ASN A 1 110 ? -10.308 -19.764 -4.763 1.00 91.69 110 ASN A CA 1
ATOM 871 C C . ASN A 1 110 ? -10.477 -18.239 -4.718 1.00 91.69 110 ASN A C 1
ATOM 873 O O . ASN A 1 110 ? -11.261 -17.727 -3.911 1.00 91.69 110 ASN A O 1
ATOM 877 N N . PRO A 1 111 ? -9.714 -17.480 -5.523 1.00 94.50 111 PRO A N 1
ATOM 878 C CA . PRO A 1 111 ? -9.796 -16.032 -5.507 1.00 94.50 111 PRO A CA 1
ATOM 879 C C . PRO A 1 111 ? -11.108 -15.574 -6.147 1.00 94.50 111 PRO A C 1
ATOM 881 O O . PRO A 1 111 ? -11.635 -16.193 -7.069 1.00 94.50 111 PRO A O 1
ATOM 884 N N . THR A 1 112 ? -11.632 -14.442 -5.684 1.00 96.00 112 THR A N 1
ATOM 885 C CA . THR A 1 112 ? -12.786 -13.789 -6.315 1.00 96.00 112 THR A CA 1
ATOM 886 C C . THR A 1 112 ? -12.449 -13.324 -7.730 1.00 96.00 112 THR A C 1
ATOM 888 O O . THR A 1 112 ? -13.311 -13.298 -8.605 1.00 96.00 112 THR A O 1
ATOM 891 N N . MET A 1 113 ? -11.198 -12.918 -7.944 1.00 94.75 113 MET A N 1
ATOM 892 C CA . MET A 1 113 ? -10.693 -12.443 -9.223 1.00 94.75 113 MET A CA 1
ATOM 893 C C . MET A 1 113 ? -9.194 -12.700 -9.311 1.00 94.75 113 MET A C 1
ATOM 895 O O . MET A 1 113 ? -8.487 -12.545 -8.318 1.00 94.75 113 MET A O 1
ATOM 899 N N . THR A 1 114 ? -8.720 -13.007 -10.515 1.00 95.25 114 THR A N 1
ATOM 900 C CA . THR A 1 114 ? -7.297 -13.159 -10.815 1.00 95.25 114 THR A CA 1
ATOM 901 C C . THR A 1 114 ? -6.883 -12.167 -11.892 1.00 95.25 114 THR A C 1
ATOM 903 O O . THR A 1 114 ? -7.539 -12.066 -12.929 1.00 95.25 114 THR A O 1
ATOM 906 N N . ILE A 1 115 ? -5.791 -11.447 -11.653 1.00 93.94 115 ILE A N 1
ATOM 907 C CA . ILE A 1 115 ? -5.209 -10.466 -12.566 1.00 93.94 115 ILE A CA 1
ATOM 908 C C . ILE A 1 115 ? -3.840 -10.976 -13.006 1.00 93.94 115 ILE A C 1
ATOM 910 O O . ILE A 1 115 ? -2.959 -11.202 -12.180 1.00 93.94 115 ILE A O 1
ATOM 914 N N . ASN A 1 116 ? -3.668 -11.129 -14.317 1.00 94.94 116 ASN A N 1
ATOM 915 C CA . ASN A 1 116 ? -2.390 -11.459 -14.939 1.00 94.94 116 ASN A CA 1
ATOM 916 C C . ASN A 1 116 ? -1.897 -10.223 -15.686 1.00 94.94 116 ASN A C 1
ATOM 918 O O . ASN A 1 116 ? -2.600 -9.727 -16.566 1.00 94.94 116 ASN A O 1
ATOM 922 N N . THR A 1 117 ? -0.719 -9.712 -15.341 1.00 92.50 117 THR A N 1
ATOM 923 C CA . THR A 1 117 ? -0.176 -8.510 -15.989 1.00 92.50 117 THR A CA 1
ATOM 924 C C . THR A 1 117 ? 1.351 -8.502 -15.964 1.00 92.50 117 THR A C 1
ATOM 926 O O . THR A 1 117 ? 1.954 -9.028 -15.025 1.00 92.50 117 THR A O 1
ATOM 929 N N . PRO A 1 118 ? 2.015 -7.897 -16.961 1.00 93.81 118 PRO A N 1
ATOM 930 C CA . PRO A 1 118 ? 3.428 -7.572 -16.849 1.00 93.81 118 PRO A CA 1
ATOM 931 C C . PRO A 1 118 ? 3.684 -6.551 -15.729 1.00 93.81 118 PRO A C 1
ATOM 933 O O . PRO A 1 118 ? 2.873 -5.641 -15.525 1.00 93.81 118 PRO A O 1
ATOM 936 N N . ALA A 1 119 ? 4.828 -6.665 -15.049 1.00 91.62 119 ALA A N 1
ATOM 937 C CA . ALA A 1 119 ? 5.259 -5.763 -13.980 1.00 91.62 119 ALA A CA 1
ATOM 938 C C . ALA A 1 119 ? 5.325 -4.310 -14.457 1.00 91.62 119 ALA A C 1
ATOM 940 O O . ALA A 1 119 ? 4.744 -3.431 -13.827 1.00 91.62 119 ALA A O 1
ATOM 941 N N . LYS A 1 120 ? 5.958 -4.080 -15.615 1.00 89.81 120 LYS A N 1
ATOM 942 C CA . LYS A 1 120 ? 6.111 -2.755 -16.229 1.00 89.81 120 LYS A CA 1
ATOM 943 C C . LYS A 1 120 ? 4.762 -2.058 -16.438 1.00 89.81 120 LYS A C 1
ATOM 945 O O . LYS A 1 120 ? 4.572 -0.951 -15.960 1.00 89.81 120 LYS A O 1
ATOM 950 N N . ILE A 1 121 ? 3.803 -2.748 -17.060 1.00 90.12 121 ILE A N 1
ATOM 951 C CA . ILE A 1 121 ? 2.463 -2.203 -17.335 1.00 90.12 121 ILE A CA 1
ATOM 952 C C . ILE A 1 121 ? 1.758 -1.800 -16.037 1.00 90.12 121 ILE A C 1
ATOM 954 O O . ILE A 1 121 ? 1.182 -0.718 -15.945 1.00 90.12 121 ILE A O 1
ATOM 958 N N . TRP A 1 122 ? 1.813 -2.656 -15.015 1.00 90.19 122 TRP A N 1
ATOM 959 C CA . TRP A 1 122 ? 1.164 -2.370 -13.738 1.00 90.19 122 TRP A CA 1
ATOM 960 C C . TRP A 1 122 ? 1.841 -1.218 -12.984 1.00 90.19 122 TRP A C 1
ATOM 962 O O . TRP A 1 122 ? 1.161 -0.411 -12.345 1.00 90.19 122 TRP A O 1
ATOM 972 N N . LEU A 1 123 ? 3.169 -1.118 -13.080 1.00 90.62 123 LEU A N 1
ATOM 973 C CA . LEU A 1 123 ? 3.958 -0.041 -12.493 1.00 90.62 123 LEU A CA 1
ATOM 974 C C . LEU A 1 123 ? 3.658 1.306 -13.161 1.00 90.62 123 LEU A C 1
ATOM 976 O O . LEU A 1 123 ? 3.385 2.275 -12.454 1.00 90.62 123 LEU A O 1
ATOM 980 N N . ASP A 1 124 ? 3.632 1.347 -14.495 1.00 89.19 124 ASP A N 1
ATOM 981 C CA . ASP A 1 124 ? 3.331 2.550 -15.279 1.00 89.19 124 ASP A CA 1
ATOM 982 C C . ASP A 1 124 ? 1.928 3.077 -14.936 1.00 89.19 124 ASP A C 1
ATOM 984 O O . ASP A 1 124 ? 1.775 4.228 -14.521 1.00 89.19 124 ASP A O 1
ATOM 988 N N . VAL A 1 125 ? 0.914 2.201 -14.954 1.00 87.94 125 VAL A N 1
ATOM 989 C CA . VAL A 1 125 ? -0.470 2.559 -14.589 1.00 87.94 125 VAL A CA 1
ATOM 990 C C . VAL A 1 125 ? -0.562 3.074 -13.152 1.00 87.94 125 VAL A C 1
ATOM 992 O O . VAL A 1 125 ? -1.267 4.047 -12.879 1.00 87.94 125 VAL A O 1
ATOM 995 N N . SER A 1 126 ? 0.153 2.445 -12.218 1.00 87.06 126 SER A N 1
ATOM 996 C CA . SER A 1 126 ? 0.129 2.841 -10.804 1.00 87.06 126 SER A CA 1
ATOM 997 C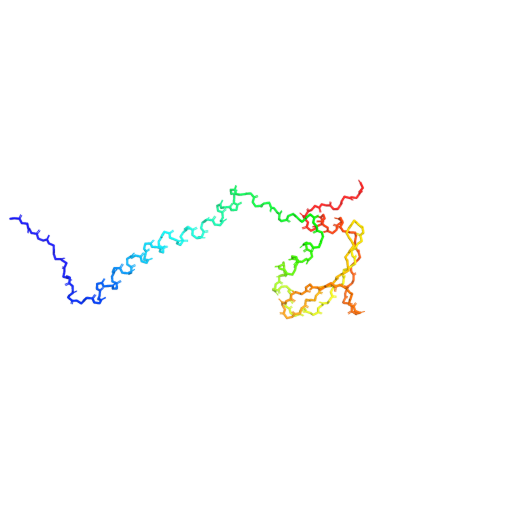 C . SER A 1 126 ? 0.837 4.171 -10.546 1.00 87.06 126 SER A C 1
ATOM 999 O O . SER A 1 126 ? 0.452 4.895 -9.628 1.00 87.06 126 SER A O 1
ATOM 1001 N N . ASN A 1 127 ? 1.830 4.514 -11.367 1.00 87.62 127 ASN A N 1
ATOM 1002 C CA . ASN A 1 127 ? 2.493 5.816 -11.352 1.00 87.62 127 ASN A CA 1
ATOM 1003 C C . ASN A 1 127 ? 1.686 6.908 -12.081 1.00 87.62 127 ASN A C 1
ATOM 1005 O O . ASN A 1 127 ? 2.058 8.079 -12.022 1.00 87.62 127 ASN A O 1
ATOM 1009 N N . GLY A 1 128 ? 0.564 6.552 -12.720 1.00 83.62 128 GLY A N 1
ATOM 1010 C CA . GLY A 1 128 ? -0.263 7.473 -13.502 1.00 83.62 128 GLY A CA 1
ATOM 1011 C C . GLY A 1 128 ? 0.261 7.727 -14.917 1.00 83.62 128 GLY A C 1
ATOM 1012 O O . GLY A 1 128 ? -0.224 8.642 -15.584 1.00 83.62 128 GLY A O 1
ATOM 1013 N N . ASP A 1 129 ? 1.225 6.927 -15.368 1.00 84.00 129 ASP A N 1
ATOM 1014 C CA . ASP A 1 129 ? 1.720 6.943 -16.736 1.00 84.00 129 ASP A CA 1
ATOM 1015 C C . ASP A 1 129 ? 0.769 6.127 -17.634 1.00 84.00 129 ASP A C 1
ATOM 1017 O O . ASP A 1 129 ? 0.054 5.224 -17.184 1.00 84.00 129 ASP A O 1
ATOM 1021 N N . LEU A 1 130 ? 0.727 6.459 -18.925 1.00 73.19 130 LEU A N 1
ATOM 1022 C CA . LEU A 1 130 ? 0.037 5.618 -19.899 1.00 73.19 130 LEU A CA 1
ATOM 1023 C C . LEU A 1 130 ? 0.928 4.405 -20.190 1.00 73.19 130 LEU A C 1
ATOM 1025 O O . LEU A 1 130 ? 2.120 4.604 -20.432 1.00 73.19 130 LEU A O 1
ATOM 1029 N N . PRO A 1 131 ? 0.389 3.173 -20.175 1.00 66.69 131 PRO A N 1
ATOM 1030 C CA . PRO A 1 131 ? 1.157 2.022 -20.618 1.00 66.69 131 PRO A CA 1
ATOM 1031 C C . PRO A 1 131 ? 1.580 2.262 -22.067 1.00 66.69 131 PRO A C 1
ATOM 1033 O O . PRO A 1 131 ? 0.738 2.532 -22.923 1.00 66.69 131 PRO A O 1
ATOM 1036 N N . ASP A 1 132 ? 2.886 2.225 -22.313 1.00 64.06 132 ASP A N 1
ATOM 1037 C CA . ASP A 1 132 ? 3.438 2.457 -23.642 1.00 64.06 132 ASP A CA 1
ATOM 1038 C C . ASP A 1 132 ? 3.020 1.290 -24.548 1.00 64.06 132 ASP A C 1
ATOM 1040 O O . ASP A 1 132 ? 3.426 0.143 -24.336 1.00 64.06 132 ASP A O 1
ATOM 1044 N N . GLU A 1 133 ? 2.156 1.558 -25.527 1.00 57.38 133 GLU A N 1
ATOM 1045 C CA . GLU A 1 133 ? 1.741 0.583 -26.541 1.00 57.38 133 GLU A CA 1
ATOM 1046 C C . GLU A 1 133 ? 2.783 0.511 -27.677 1.00 57.38 133 GLU A C 1
ATOM 1048 O O . GLU A 1 133 ? 2.431 0.602 -28.851 1.00 57.38 133 GLU A O 1
ATOM 1053 N N . GLY A 1 134 ? 4.067 0.336 -27.337 1.00 50.00 134 GLY A N 1
ATOM 1054 C CA . GLY A 1 134 ? 5.147 0.056 -28.300 1.00 50.00 134 GLY A CA 1
ATOM 1055 C C . GLY A 1 134 ? 6.150 1.175 -28.548 1.00 50.00 134 GLY A C 1
ATOM 1056 O O . GLY A 1 134 ? 5.748 2.245 -29.052 1.00 50.00 134 GLY A O 1
#

Foldseek 3Di:
DDDDDDDPPPPPPVVVVVVVVVVVVCVCCVPVVCCVVVVVVVCCVVVVPQQPQDPFLVVVLVCVQVVQDLVVLPPDFFKEWEAEDDPDTFTWIWTRDPSGIDIGGDDDPDGPYYDYYYSQCVSCVVSVHHRDPD

Radius of gyration: 28.25 Å; chains: 1; bounding box: 31×83×76 Å

pLDDT: mean 81.11, std 14.45, range [39.25, 97.25]

Sequence (134 aa):
MMLLTLITYSDNMVLQQILQNVVTISILLGIGYPITKFLPNYLQQKMGVDTIRFTSIGEMFAAMPYGLNKKKASGKDVTIQFHITGDEVINCFFTIRDEKCTYTEGEYENPTMTINTPAKIWLDVSNGDLPDEG

Secondary structure (DSSP, 8-state):
----------S-HHHHHHHHHHHHHHHHHHHHHHHHHHHHHHHHHHHT------SSHHHHHHHGGGG--HHHHTT--EEEEEEEESSS-EEEEEEEETTEEEEEES--SS-SEEEEEEHHHHHHHHHTPPP---